Protein AF-A0A7C4GAV4-F1 (afdb_monomer)

Secondary structure (DSSP, 8-state):
-B-S-SSSSSHHHHHHHHHHHHHHHTT-----B-TTTS----STTTHHHHHHHHHHHHHHHHT-

Sequence (64 aa):
MVSPRVSGIGGVAQHVSGLINKLRLRGFVVDVVSVENTFHLPVKGLYNASFAFSSFWKGLFRRV

Foldseek 3Di:
DEDQECDDDDPRNVVNVVVVVVCVVVVDDDDYQYPVPWDFDPDVPRRVVRSVVRSVVVCVVVVD

pLDDT: mean 92.97, std 6.87, range [54.75, 98.44]

Solvent-accessible surface area (backbone atoms only — not comparable to full-atom values): 3778 Å² total; per-residue (Å²): 90,79,42,77,45,55,69,67,91,50,70,65,13,47,55,45,37,51,48,53,49,56,42,44,76,72,70,46,89,80,60,79,48,26,59,92,81,38,65,57,44,96,42,92,89,39,37,65,56,37,31,50,55,41,47,50,54,51,38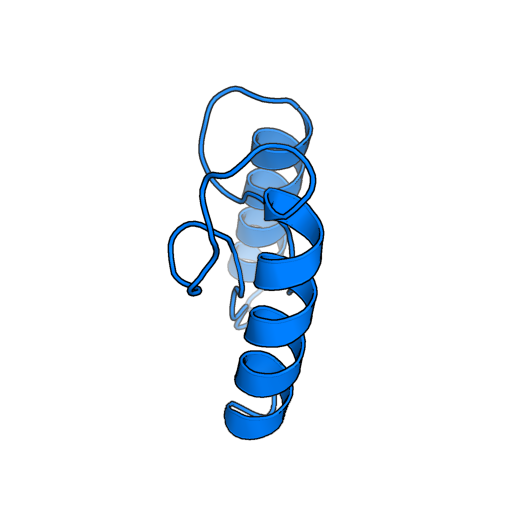,65,76,65,70,110

Structure (mmCIF, N/CA/C/O backbone):
data_AF-A0A7C4GAV4-F1
#
_entry.id   AF-A0A7C4GAV4-F1
#
loop_
_atom_site.group_PDB
_atom_site.id
_atom_site.type_symbol
_atom_site.label_atom_id
_atom_site.label_alt_id
_atom_site.label_comp_id
_atom_site.label_asym_id
_atom_site.label_entity_id
_atom_site.label_seq_id
_atom_site.pdbx_PDB_ins_code
_atom_site.Cartn_x
_atom_sit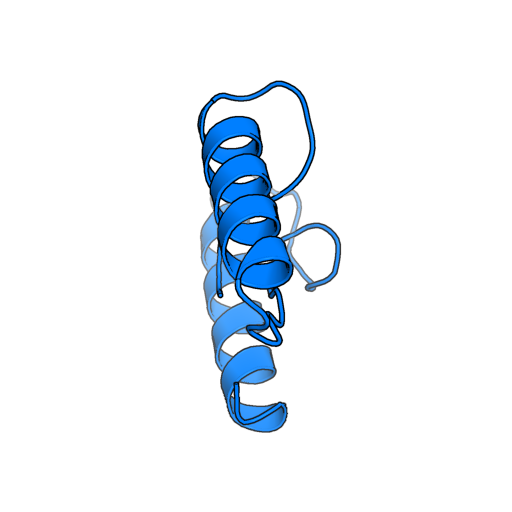e.Cartn_y
_atom_site.Cartn_z
_atom_site.occupancy
_atom_site.B_iso_or_equiv
_atom_site.auth_seq_id
_atom_site.auth_comp_id
_atom_site.auth_asym_id
_atom_site.auth_atom_id
_atom_site.pdbx_PDB_model_num
ATOM 1 N N . MET A 1 1 ? -7.569 3.379 1.370 1.00 90.19 1 MET A N 1
ATOM 2 C CA . MET A 1 1 ? -6.151 3.749 1.608 1.00 90.19 1 MET A CA 1
ATOM 3 C C . MET A 1 1 ? -5.272 3.138 0.524 1.00 90.19 1 MET A C 1
ATOM 5 O O . MET A 1 1 ? -5.394 1.946 0.263 1.00 90.19 1 MET A O 1
ATOM 9 N N . VAL A 1 2 ? -4.393 3.929 -0.098 1.00 93.00 2 VAL A N 1
ATOM 10 C CA . VAL A 1 2 ? -3.422 3.446 -1.097 1.00 93.00 2 VAL A CA 1
ATOM 11 C C . VAL A 1 2 ? -2.017 3.609 -0.522 1.00 93.00 2 VAL A C 1
ATOM 13 O O . VAL A 1 2 ? -1.667 4.697 -0.074 1.00 93.00 2 VAL A O 1
ATOM 16 N N . SER A 1 3 ? -1.228 2.536 -0.490 1.00 93.56 3 SER A N 1
ATOM 17 C CA . SER A 1 3 ? 0.164 2.561 -0.022 1.00 93.56 3 SER A CA 1
ATOM 18 C C . SER A 1 3 ? 0.980 1.500 -0.755 1.00 93.56 3 SER A C 1
ATOM 20 O O . SER A 1 3 ? 0.481 0.386 -0.905 1.00 93.56 3 SER A O 1
ATOM 22 N N . PRO A 1 4 ? 2.240 1.768 -1.150 1.00 89.50 4 PRO A N 1
ATOM 23 C CA . PRO A 1 4 ? 3.094 0.762 -1.777 1.00 89.50 4 PRO A CA 1
ATOM 24 C C . PRO A 1 4 ? 3.245 -0.503 -0.931 1.00 89.50 4 PRO A C 1
ATOM 26 O O . PRO A 1 4 ? 3.273 -1.592 -1.476 1.00 89.50 4 PRO A O 1
ATOM 29 N N . ARG A 1 5 ? 3.298 -0.392 0.397 1.00 92.44 5 ARG A N 1
ATOM 30 C CA . ARG A 1 5 ? 3.394 -1.534 1.317 1.00 92.44 5 ARG A CA 1
ATOM 31 C C . ARG A 1 5 ? 2.522 -1.299 2.534 1.00 92.44 5 ARG A C 1
ATOM 33 O O . ARG A 1 5 ? 2.456 -0.180 3.048 1.00 92.44 5 ARG A O 1
ATOM 40 N N . VAL A 1 6 ? 1.907 -2.367 3.023 1.00 94.50 6 VAL A N 1
ATOM 41 C CA . VAL A 1 6 ? 1.141 -2.361 4.281 1.00 94.50 6 VAL A CA 1
ATOM 42 C C . VAL A 1 6 ? 1.568 -3.467 5.235 1.00 94.50 6 VAL A C 1
ATOM 44 O O . VAL A 1 6 ? 1.055 -3.546 6.343 1.00 94.50 6 VAL A O 1
ATOM 47 N N . SER A 1 7 ? 2.511 -4.312 4.825 1.00 92.25 7 SER A N 1
ATOM 48 C CA . SER A 1 7 ? 3.051 -5.397 5.638 1.00 92.25 7 SER A CA 1
ATOM 49 C C . SER A 1 7 ? 4.582 -5.462 5.556 1.00 92.25 7 SER A C 1
ATOM 51 O O . SER A 1 7 ? 5.202 -5.032 4.574 1.00 92.25 7 SER A O 1
ATOM 53 N N . GLY A 1 8 ? 5.203 -6.004 6.606 1.00 90.94 8 GLY A N 1
ATOM 54 C CA . GLY A 1 8 ? 6.653 -6.175 6.721 1.00 90.94 8 GLY A CA 1
ATOM 55 C C . GLY A 1 8 ? 7.320 -5.252 7.744 1.00 90.94 8 GLY A C 1
ATOM 56 O O . GLY A 1 8 ? 6.664 -4.496 8.455 1.00 90.94 8 GLY A O 1
ATOM 57 N N . ILE A 1 9 ? 8.650 -5.340 7.813 1.00 90.50 9 ILE A N 1
ATOM 58 C CA . ILE A 1 9 ? 9.483 -4.696 8.848 1.00 90.50 9 ILE A CA 1
ATOM 59 C C . ILE A 1 9 ? 9.951 -3.273 8.499 1.00 90.50 9 ILE A C 1
ATOM 61 O O . ILE A 1 9 ? 10.568 -2.612 9.325 1.00 90.50 9 ILE A O 1
ATOM 65 N N . GLY A 1 10 ? 9.691 -2.794 7.279 1.00 90.00 10 GLY A N 1
ATOM 66 C CA . GLY A 1 10 ? 10.101 -1.452 6.855 1.00 90.00 10 GLY A CA 1
ATOM 67 C C . GLY A 1 10 ? 9.245 -0.351 7.488 1.00 90.00 10 GLY A C 1
ATOM 68 O O . GLY A 1 10 ? 8.046 -0.542 7.691 1.00 90.00 10 GLY A O 1
ATOM 69 N N . GLY A 1 11 ? 9.832 0.828 7.725 1.00 94.44 11 GLY A N 1
ATOM 70 C CA . GLY A 1 11 ? 9.165 1.933 8.433 1.00 94.44 11 GLY A CA 1
ATOM 71 C C . GLY A 1 11 ? 7.811 2.336 7.837 1.00 94.44 11 GLY A C 1
ATOM 72 O O . GLY A 1 11 ? 6.824 2.438 8.561 1.00 94.44 11 GLY A O 1
ATOM 73 N N . VAL A 1 12 ? 7.714 2.467 6.507 1.00 92.94 12 VAL A N 1
ATOM 74 C CA . VAL A 1 12 ? 6.436 2.779 5.831 1.00 92.94 12 VAL A CA 1
ATOM 75 C C . VAL A 1 12 ? 5.380 1.703 6.107 1.00 92.94 12 VAL A C 1
ATOM 77 O O . VAL A 1 12 ? 4.248 2.032 6.450 1.00 92.94 12 VAL A O 1
ATOM 80 N N . ALA A 1 13 ? 5.745 0.422 6.018 1.00 94.38 13 ALA A N 1
ATOM 81 C CA . ALA A 1 13 ? 4.816 -0.681 6.251 1.00 94.38 13 ALA A CA 1
ATOM 82 C C . ALA A 1 13 ? 4.314 -0.718 7.706 1.00 94.38 13 ALA A C 1
ATOM 84 O O . ALA A 1 13 ? 3.122 -0.917 7.951 1.00 94.38 13 ALA A O 1
ATOM 85 N N . GLN A 1 14 ? 5.198 -0.469 8.675 1.00 96.25 14 GLN A N 1
ATOM 86 C CA . GLN A 1 14 ? 4.838 -0.422 10.094 1.00 96.25 14 GLN A CA 1
ATOM 87 C C . GLN A 1 14 ? 3.926 0.768 10.419 1.00 96.25 14 GLN A C 1
ATOM 89 O O . GLN A 1 14 ? 2.899 0.599 11.076 1.00 96.25 14 GLN A O 1
ATOM 94 N N . HIS A 1 15 ? 4.241 1.966 9.919 1.00 95.75 15 HIS A N 1
ATOM 95 C CA . HIS A 1 15 ? 3.405 3.144 10.157 1.00 95.75 15 HIS A CA 1
ATOM 96 C C . HIS A 1 15 ? 2.026 3.017 9.504 1.00 95.75 15 HIS A C 1
ATOM 98 O O . HIS A 1 15 ? 1.014 3.321 10.137 1.00 95.75 15 HIS A O 1
ATOM 104 N N . VAL A 1 16 ? 1.971 2.527 8.263 1.00 96.31 16 VAL A N 1
ATOM 10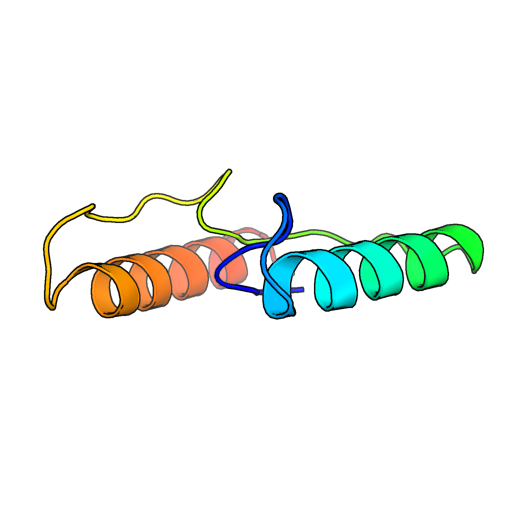5 C CA . VAL A 1 16 ? 0.710 2.352 7.537 1.00 96.31 16 VAL A CA 1
ATOM 106 C C . VAL A 1 16 ? -0.160 1.274 8.184 1.00 96.31 16 VAL A C 1
ATOM 108 O O . VAL A 1 16 ? -1.344 1.518 8.409 1.00 96.31 16 VAL A O 1
ATOM 111 N N . SER A 1 17 ? 0.405 0.120 8.551 1.00 96.12 17 SER A N 1
ATOM 112 C CA . SER A 1 17 ? -0.353 -0.930 9.250 1.00 96.12 17 SER A CA 1
ATOM 113 C C . SER A 1 17 ? -0.865 -0.464 10.615 1.00 96.12 17 SER A C 1
ATOM 115 O O . SER A 1 17 ? -2.032 -0.685 10.945 1.00 96.12 17 SER A O 1
ATOM 117 N N . GLY A 1 18 ? -0.043 0.268 11.376 1.00 96.94 18 GLY A N 1
ATOM 118 C CA . GLY A 1 18 ? -0.451 0.890 12.633 1.00 96.94 18 GLY A CA 1
ATOM 119 C C . GLY A 1 18 ? -1.606 1.879 12.459 1.00 96.94 18 GLY A C 1
ATOM 120 O O . GLY A 1 18 ? -2.545 1.875 13.257 1.00 96.94 18 GLY A O 1
ATOM 121 N N . LEU A 1 19 ? -1.583 2.697 11.401 1.00 97.31 19 LEU A N 1
ATOM 122 C CA . LEU A 1 19 ? -2.675 3.618 11.082 1.00 97.31 19 LEU A CA 1
ATOM 123 C C . LEU A 1 19 ? -3.962 2.871 10.701 1.00 97.31 19 LEU A C 1
ATOM 125 O O . LEU A 1 19 ? -5.018 3.181 11.249 1.00 97.31 19 LEU A O 1
ATOM 129 N N . ILE A 1 20 ? -3.876 1.868 9.820 1.00 96.88 20 ILE A N 1
ATOM 130 C CA . ILE A 1 20 ? -5.023 1.035 9.416 1.00 96.88 20 ILE A CA 1
ATOM 131 C C . ILE A 1 20 ? -5.679 0.402 10.649 1.00 96.88 20 ILE A C 1
ATOM 133 O O . ILE A 1 20 ? -6.899 0.465 10.795 1.00 96.88 20 ILE A O 1
ATOM 137 N N . ASN A 1 21 ? -4.879 -0.146 11.566 1.00 97.38 21 ASN A N 1
ATOM 138 C CA . ASN A 1 21 ? -5.381 -0.741 12.803 1.00 97.38 21 ASN A CA 1
ATOM 139 C C . ASN A 1 21 ? -6.074 0.292 13.697 1.00 97.38 21 ASN A C 1
ATOM 141 O O . ASN A 1 21 ? -7.182 0.044 14.166 1.00 97.38 21 ASN A O 1
ATOM 145 N N . LYS A 1 22 ? -5.477 1.475 13.891 1.00 98.25 22 LYS A N 1
ATOM 146 C CA . LYS A 1 22 ? -6.094 2.554 14.682 1.00 98.25 22 LYS A CA 1
ATOM 147 C C . LYS A 1 22 ? -7.422 3.028 14.092 1.00 98.25 22 LYS A C 1
ATOM 149 O O . LYS A 1 22 ? -8.344 3.319 14.847 1.00 98.25 22 LYS A O 1
ATOM 154 N N . LEU A 1 23 ? -7.532 3.105 12.767 1.00 97.75 23 LEU A N 1
ATOM 155 C CA . LEU A 1 23 ? -8.778 3.472 12.090 1.00 97.75 23 LEU A CA 1
ATOM 156 C C . LEU A 1 23 ? -9.847 2.384 12.258 1.00 97.75 23 LEU A C 1
ATOM 158 O O . LEU A 1 23 ? -10.969 2.689 12.650 1.00 97.75 23 LEU A O 1
ATOM 162 N N . ARG A 1 24 ? -9.491 1.112 12.056 1.00 97.50 24 ARG A N 1
ATOM 163 C CA . ARG A 1 24 ? -10.420 -0.012 12.257 1.00 97.50 24 ARG A CA 1
ATOM 164 C C . ARG A 1 24 ? -10.922 -0.106 13.696 1.00 97.50 24 ARG A C 1
ATOM 166 O O . ARG A 1 24 ? -12.115 -0.283 13.905 1.00 97.50 24 ARG A O 1
ATOM 173 N N . LEU A 1 25 ? -10.046 0.095 14.683 1.00 98.44 25 LEU A N 1
ATOM 174 C CA . LEU A 1 25 ? -10.424 0.136 16.104 1.00 98.44 25 LEU A CA 1
ATOM 175 C C . LEU A 1 25 ? -11.405 1.269 16.436 1.00 98.44 25 LEU A C 1
ATOM 177 O O . LEU A 1 25 ? -12.168 1.156 17.387 1.00 98.44 25 LEU A O 1
ATOM 181 N N . ARG A 1 26 ? -11.406 2.352 15.653 1.00 98.25 26 ARG A N 1
ATOM 182 C CA . ARG A 1 26 ? -12.375 3.452 15.773 1.00 98.25 26 ARG A CA 1
ATOM 183 C C . ARG A 1 26 ? -13.682 3.201 15.007 1.00 98.25 26 ARG A C 1
ATOM 185 O O . ARG A 1 26 ? -14.517 4.094 14.954 1.00 98.25 26 ARG A O 1
ATOM 192 N N . GLY A 1 27 ? -13.859 2.019 14.412 1.00 98.12 27 GLY A N 1
ATOM 193 C CA . GLY A 1 27 ? -15.066 1.636 13.675 1.00 98.12 27 GLY A CA 1
ATOM 194 C C . GLY A 1 27 ? -15.058 1.994 12.187 1.00 98.12 27 GLY A C 1
ATOM 195 O O . GLY A 1 27 ? -16.065 1.794 11.515 1.00 98.12 27 GLY A O 1
ATOM 196 N N . PHE A 1 28 ? -13.946 2.499 11.639 1.00 97.44 28 PHE A N 1
ATOM 197 C CA . PHE A 1 28 ? -13.860 2.790 10.207 1.00 97.44 28 PHE A CA 1
ATOM 198 C C . PHE A 1 28 ? -13.616 1.517 9.390 1.00 97.44 28 PHE A C 1
ATOM 200 O O . PHE A 1 28 ? -12.701 0.738 9.678 1.00 97.44 28 PHE A O 1
ATOM 207 N N . VAL A 1 29 ? -14.375 1.348 8.305 1.00 95.00 29 VAL A N 1
ATOM 208 C CA . VAL A 1 29 ? -14.066 0.360 7.265 1.00 95.00 29 VAL A CA 1
ATOM 209 C C . VAL A 1 29 ? -12.922 0.911 6.419 1.00 95.00 29 VAL A C 1
ATOM 211 O O . VAL A 1 29 ? -13.034 1.975 5.817 1.00 95.00 29 VAL A O 1
ATOM 214 N N . VAL A 1 30 ? -11.792 0.203 6.409 1.00 94.12 30 VAL A N 1
ATOM 215 C CA . VAL A 1 30 ? -10.590 0.626 5.681 1.00 94.12 30 VAL A CA 1
ATOM 216 C C . VAL A 1 30 ? -10.217 -0.421 4.648 1.00 94.12 30 VAL A C 1
ATOM 218 O O . VAL A 1 30 ? -9.619 -1.454 4.982 1.00 94.12 30 VAL A O 1
ATOM 221 N N . ASP A 1 31 ? -10.520 -0.097 3.394 1.00 93.44 31 ASP A N 1
ATOM 222 C CA . ASP A 1 31 ? -10.025 -0.807 2.223 1.00 93.44 31 ASP A CA 1
ATOM 223 C C . ASP A 1 31 ? -8.605 -0.379 1.868 1.00 93.44 31 ASP A C 1
ATOM 225 O O . ASP A 1 31 ? -8.209 0.785 2.010 1.00 93.44 31 ASP A O 1
ATOM 229 N N . VAL A 1 32 ? -7.820 -1.345 1.397 1.00 93.69 32 VAL A N 1
ATOM 230 C CA . VAL A 1 32 ? -6.384 -1.180 1.179 1.00 93.69 32 VAL A CA 1
ATOM 231 C C . VAL A 1 32 ? -6.003 -1.620 -0.227 1.00 93.69 32 VAL A C 1
ATOM 233 O O . VAL A 1 32 ? -6.280 -2.748 -0.640 1.00 93.69 32 VAL A O 1
ATOM 236 N N . VAL A 1 33 ? -5.316 -0.733 -0.942 1.00 95.06 33 VAL A N 1
ATOM 237 C CA . VAL A 1 33 ? -4.662 -1.008 -2.223 1.00 95.06 33 VAL A CA 1
ATOM 238 C C . VAL A 1 33 ? -3.155 -0.922 -2.008 1.00 95.06 33 VAL A C 1
ATOM 240 O O . VAL A 1 33 ? -2.638 0.138 -1.650 1.00 95.06 33 VAL A O 1
ATOM 243 N N . SER A 1 34 ? -2.464 -2.043 -2.198 1.00 94.69 34 SER A N 1
ATOM 244 C CA . SER A 1 34 ? -1.022 -2.159 -1.963 1.00 94.69 34 SER A CA 1
ATOM 245 C C . SER A 1 34 ? -0.373 -3.227 -2.838 1.00 94.69 34 SER A C 1
ATOM 247 O O . SER A 1 34 ? -1.088 -3.967 -3.521 1.00 94.69 34 SER A O 1
ATOM 249 N N . VAL A 1 35 ? 0.964 -3.304 -2.861 1.00 93.94 35 VAL A N 1
ATOM 250 C CA . VAL A 1 35 ? 1.689 -4.288 -3.695 1.00 93.94 35 VAL A CA 1
ATOM 251 C C . VAL A 1 35 ? 1.352 -5.732 -3.328 1.00 93.94 35 VAL A C 1
ATOM 253 O O . VAL A 1 35 ? 1.454 -6.613 -4.172 1.00 93.94 35 VAL A O 1
ATOM 256 N N . GLU A 1 36 ? 0.898 -5.981 -2.097 1.00 92.50 36 GLU A N 1
ATOM 257 C CA . GLU A 1 36 ? 0.461 -7.299 -1.631 1.00 92.50 36 GLU A CA 1
ATOM 258 C C . GLU A 1 36 ? -0.811 -7.794 -2.333 1.00 92.50 36 GLU A C 1
ATOM 260 O O . GLU A 1 36 ? -1.056 -8.995 -2.385 1.00 92.50 36 GLU A O 1
ATOM 265 N N . ASN A 1 37 ? -1.643 -6.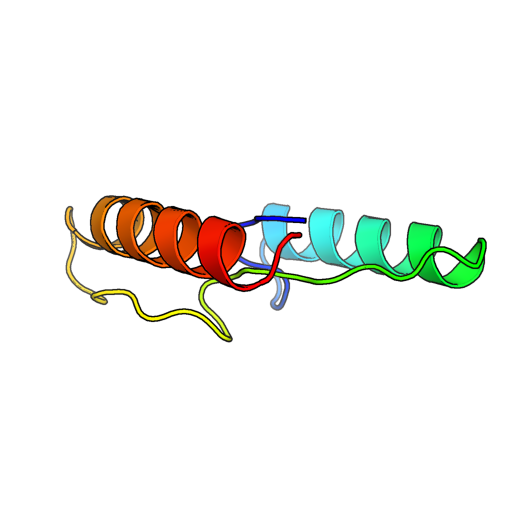890 -2.859 1.00 93.56 37 ASN A N 1
ATOM 266 C CA . ASN A 1 37 ? -2.926 -7.253 -3.466 1.00 93.56 37 ASN A CA 1
ATOM 267 C C . ASN A 1 37 ? -3.167 -6.622 -4.844 1.00 93.56 37 ASN A C 1
ATOM 269 O O . ASN A 1 37 ? -4.257 -6.761 -5.404 1.00 93.56 37 ASN A O 1
ATOM 273 N N . THR A 1 38 ? -2.191 -5.894 -5.379 1.00 94.69 38 THR A N 1
ATOM 274 C CA . THR A 1 38 ? -2.300 -5.137 -6.627 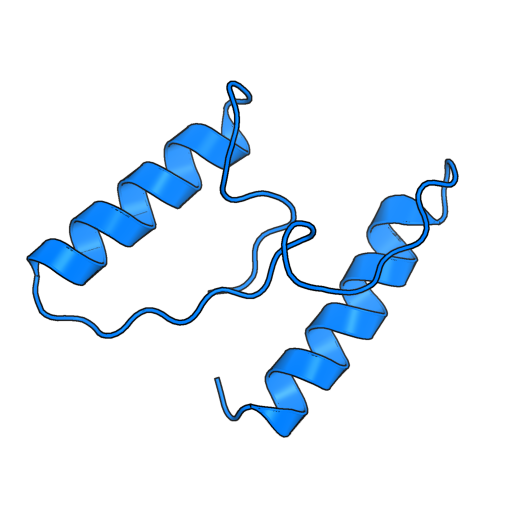1.00 94.69 38 THR A CA 1
ATOM 275 C C . THR A 1 38 ? -1.155 -5.520 -7.539 1.00 94.69 38 THR A C 1
ATOM 277 O O . THR A 1 38 ? 0.000 -5.596 -7.113 1.00 94.69 38 THR A O 1
ATOM 280 N N . PHE A 1 39 ? -1.492 -5.756 -8.804 1.00 94.25 39 PHE A N 1
ATOM 281 C CA . PHE A 1 39 ? -0.509 -6.068 -9.824 1.00 94.25 39 PHE A CA 1
ATOM 282 C C . PHE A 1 39 ? 0.571 -4.980 -9.893 1.00 94.25 39 PHE A C 1
ATOM 284 O O . PHE A 1 39 ? 0.285 -3.787 -9.796 1.00 94.25 39 PHE A O 1
ATOM 291 N N . HIS A 1 40 ? 1.818 -5.410 -10.028 1.00 95.00 40 HIS A N 1
ATOM 292 C CA . HIS A 1 40 ? 2.978 -4.559 -10.244 1.00 95.00 40 HIS A CA 1
ATOM 293 C C . HIS A 1 40 ? 4.099 -5.411 -10.845 1.00 95.00 40 HIS A C 1
ATOM 295 O O . HIS A 1 40 ? 4.122 -6.633 -10.693 1.00 95.00 40 HIS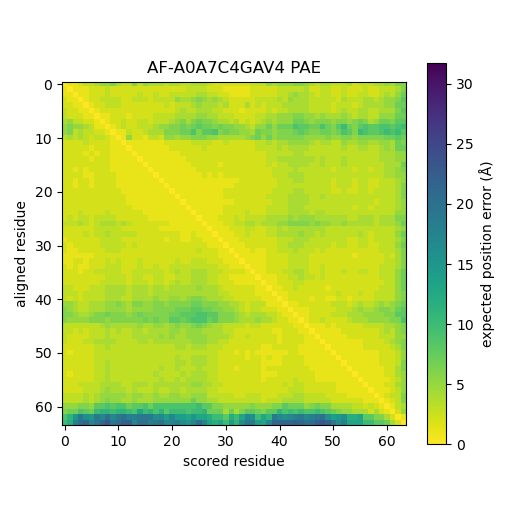 A O 1
ATOM 301 N N . LEU A 1 41 ? 5.035 -4.765 -11.530 1.00 96.19 41 LEU A N 1
ATOM 302 C CA . LEU A 1 41 ? 6.181 -5.413 -12.151 1.00 96.19 41 LEU A CA 1
ATOM 303 C C . LEU A 1 41 ? 7.393 -5.306 -11.216 1.00 96.19 41 LEU A C 1
ATOM 305 O O . LEU A 1 41 ? 7.840 -4.188 -10.951 1.00 96.19 41 LEU A O 1
ATOM 309 N N . PRO A 1 42 ? 7.979 -6.425 -10.747 1.00 91.38 42 PRO A N 1
ATOM 310 C CA . PRO A 1 42 ? 9.140 -6.424 -9.857 1.00 91.38 42 PRO A CA 1
ATOM 311 C C . PRO A 1 42 ? 10.460 -6.111 -10.592 1.00 91.38 42 PRO A C 1
ATOM 313 O O . PRO A 1 42 ? 11.479 -6.758 -10.373 1.00 91.38 42 PRO A O 1
ATOM 316 N N . VAL A 1 43 ? 10.452 -5.115 -11.484 1.00 95.62 43 VAL A N 1
ATOM 317 C CA . VAL A 1 43 ? 11.599 -4.699 -12.302 1.00 95.62 43 VAL A CA 1
ATOM 318 C C . VAL A 1 43 ? 12.055 -3.311 -11.860 1.00 95.62 43 VAL A C 1
ATOM 320 O O . VAL A 1 43 ? 11.240 -2.399 -11.685 1.00 95.62 43 VAL A O 1
ATOM 323 N N . LYS A 1 44 ? 13.370 -3.131 -11.677 1.00 91.06 44 LYS A N 1
ATOM 324 C CA . LYS A 1 44 ? 13.964 -1.840 -11.295 1.00 91.06 44 LYS A CA 1
ATOM 325 C C . LYS A 1 44 ? 13.523 -0.749 -12.281 1.00 91.06 44 LYS A C 1
ATOM 327 O O . LYS A 1 44 ? 13.578 -0.943 -13.488 1.00 91.06 44 LYS A O 1
ATOM 332 N N . GLY A 1 45 ? 13.053 0.384 -11.760 1.00 91.62 45 GLY A N 1
ATOM 333 C CA . GLY A 1 45 ? 12.502 1.489 -12.559 1.00 91.62 45 GLY A CA 1
ATOM 334 C C . GLY A 1 45 ? 11.013 1.350 -12.902 1.00 91.62 45 GLY A C 1
ATOM 335 O O . GLY A 1 45 ? 10.311 2.355 -12.930 1.00 91.62 45 GLY A O 1
ATOM 336 N N . LEU A 1 46 ? 10.492 0.128 -13.058 1.00 95.06 46 LEU A N 1
ATOM 337 C CA . LEU A 1 46 ? 9.067 -0.111 -13.331 1.00 95.06 46 LEU A CA 1
ATOM 338 C C . LEU A 1 46 ? 8.245 -0.411 -12.078 1.00 95.06 46 LEU A C 1
ATOM 340 O O . LEU A 1 46 ? 7.023 -0.281 -12.125 1.00 95.06 46 LEU A O 1
ATOM 344 N N . TYR A 1 47 ? 8.889 -0.768 -10.963 1.00 92.56 47 TYR A N 1
ATOM 345 C CA . TYR A 1 47 ? 8.216 -1.137 -9.713 1.00 92.56 47 TYR A CA 1
ATOM 346 C C . TYR A 1 47 ? 7.143 -0.123 -9.300 1.00 92.56 47 TYR A C 1
ATOM 348 O O . TYR A 1 47 ? 5.963 -0.452 -9.191 1.00 92.56 47 TYR A O 1
ATOM 356 N N . ASN A 1 48 ? 7.538 1.143 -9.167 1.00 92.50 48 ASN A N 1
ATOM 357 C CA . ASN A 1 48 ? 6.636 2.198 -8.713 1.00 92.50 48 ASN A CA 1
ATOM 358 C C . ASN A 1 48 ? 5.622 2.593 -9.792 1.00 92.50 48 ASN A C 1
ATOM 360 O O . ASN A 1 48 ? 4.452 2.786 -9.480 1.00 92.50 48 ASN A O 1
ATOM 364 N N . ALA A 1 49 ? 6.051 2.688 -11.055 1.00 94.94 49 ALA A N 1
ATOM 365 C CA . ALA A 1 49 ? 5.186 3.111 -12.155 1.00 94.94 49 ALA A CA 1
ATOM 366 C C . ALA A 1 49 ? 4.061 2.097 -12.424 1.00 94.94 49 ALA A C 1
ATOM 368 O O . ALA A 1 49 ? 2.892 2.467 -12.526 1.00 94.94 49 ALA A O 1
ATOM 369 N N . SER A 1 50 ? 4.402 0.807 -12.467 1.00 96.31 50 SER A N 1
ATOM 370 C CA . SER A 1 50 ? 3.430 -0.275 -12.658 1.00 96.31 50 SER A CA 1
ATOM 371 C C . SER A 1 50 ? 2.451 -0.391 -11.486 1.00 96.31 50 SER A C 1
ATOM 373 O O . SER A 1 50 ? 1.256 -0.597 -11.711 1.00 96.31 50 SER A O 1
ATOM 375 N N . PHE A 1 51 ? 2.920 -0.192 -10.249 1.00 95.69 51 PHE A N 1
ATOM 376 C CA . PHE A 1 51 ? 2.046 -0.121 -9.081 1.00 95.69 51 PHE A CA 1
ATOM 377 C C . PHE A 1 51 ? 1.124 1.105 -9.130 1.00 95.69 51 PHE A C 1
ATOM 379 O O . PHE A 1 51 ? -0.073 0.976 -8.878 1.00 95.69 51 PHE A O 1
ATOM 386 N N . ALA A 1 52 ? 1.641 2.287 -9.480 1.00 94.81 52 ALA A N 1
ATOM 387 C CA . ALA A 1 52 ? 0.848 3.513 -9.576 1.00 94.81 52 ALA A CA 1
ATOM 388 C C . ALA A 1 52 ? -0.283 3.375 -10.607 1.00 94.81 52 ALA A C 1
ATOM 390 O O . ALA A 1 52 ? -1.440 3.640 -10.292 1.00 94.81 52 ALA A O 1
ATOM 391 N N . PHE A 1 53 ? 0.027 2.868 -11.802 1.00 96.19 53 PHE A N 1
ATOM 392 C CA . PHE A 1 53 ? -0.975 2.602 -12.834 1.00 96.19 53 PHE A CA 1
ATOM 393 C C . PHE A 1 53 ? -2.035 1.600 -12.356 1.00 96.19 53 PHE A C 1
ATOM 395 O O . PHE A 1 53 ? -3.234 1.866 -12.423 1.00 96.19 53 PHE A O 1
ATOM 402 N N . SER A 1 54 ? -1.607 0.460 -11.812 1.00 95.50 54 SER A N 1
ATOM 403 C CA . SER A 1 54 ? -2.530 -0.601 -11.389 1.00 95.50 54 SER A CA 1
ATOM 404 C C . SER A 1 54 ? -3.395 -0.185 -10.194 1.00 95.50 54 SER A C 1
ATOM 406 O O . SER A 1 54 ? -4.575 -0.529 -10.131 1.00 95.50 54 SER A O 1
ATOM 408 N N . SER A 1 55 ? -2.832 0.575 -9.251 1.00 95.06 55 SER A N 1
ATOM 409 C CA . SER A 1 55 ? -3.559 1.092 -8.086 1.00 95.06 55 SER A CA 1
ATOM 410 C C . SER A 1 55 ? -4.561 2.180 -8.460 1.00 95.06 55 SER A C 1
ATOM 412 O O . SER A 1 55 ? -5.656 2.177 -7.900 1.00 95.06 55 SER A O 1
ATOM 414 N N . PHE A 1 56 ? -4.246 3.036 -9.439 1.00 94.38 56 PHE A N 1
ATOM 415 C CA . PHE A 1 56 ? -5.188 4.009 -9.994 1.00 94.38 56 PHE A CA 1
ATOM 416 C C . PHE A 1 56 ? -6.442 3.314 -10.535 1.00 94.38 56 PHE A C 1
ATOM 418 O O . PHE A 1 56 ? -7.550 3.593 -10.077 1.00 94.38 56 PHE A O 1
ATOM 425 N N . TRP A 1 57 ? -6.272 2.341 -11.435 1.00 94.56 57 TRP A N 1
ATOM 426 C CA . TRP A 1 57 ? -7.406 1.607 -12.001 1.00 94.56 57 TRP A CA 1
ATOM 427 C C . TRP A 1 57 ? -8.176 0.829 -10.941 1.00 94.56 57 TRP A C 1
ATOM 429 O O . TRP A 1 57 ? -9.402 0.884 -10.891 1.00 94.56 57 TRP A O 1
ATOM 439 N N . LYS A 1 58 ? -7.471 0.132 -10.045 1.00 92.12 58 LYS A N 1
ATOM 440 C CA . LYS A 1 58 ? -8.114 -0.629 -8.973 1.00 92.12 58 LYS A CA 1
ATOM 441 C C . LYS A 1 58 ? -8.920 0.264 -8.028 1.00 92.12 58 LYS A C 1
ATOM 443 O O . LYS A 1 58 ? -10.003 -0.143 -7.614 1.00 92.12 58 LYS A O 1
ATOM 448 N N . GLY A 1 59 ? -8.412 1.452 -7.701 1.00 91.12 59 GLY A N 1
ATOM 449 C CA . GLY A 1 59 ? -9.133 2.456 -6.918 1.00 91.12 59 GLY A CA 1
ATOM 450 C C . GLY A 1 59 ? -10.382 2.950 -7.644 1.00 91.12 59 GLY A C 1
ATOM 451 O O . GLY A 1 59 ? -11.462 2.957 -7.057 1.00 91.12 59 GLY A O 1
ATOM 452 N N . LEU A 1 60 ? -10.252 3.251 -8.940 1.00 90.44 60 LEU A N 1
ATOM 453 C CA . LEU A 1 60 ? -11.356 3.715 -9.780 1.00 90.44 60 LEU A CA 1
ATOM 454 C C . LEU A 1 60 ? -12.502 2.690 -9.861 1.00 90.44 60 LE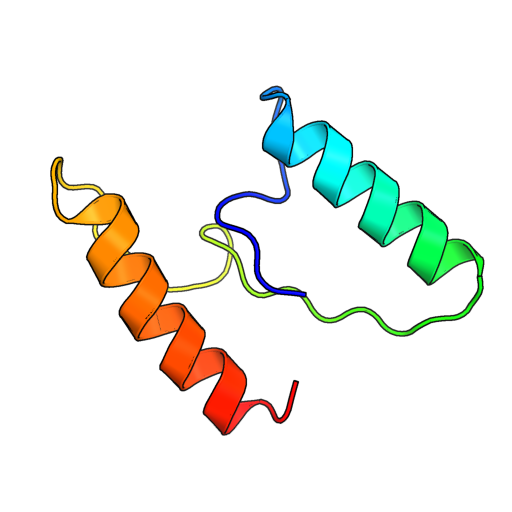U A C 1
ATOM 456 O O . LEU A 1 60 ? -13.662 3.051 -9.683 1.00 90.44 60 LEU A O 1
ATOM 460 N N . PHE A 1 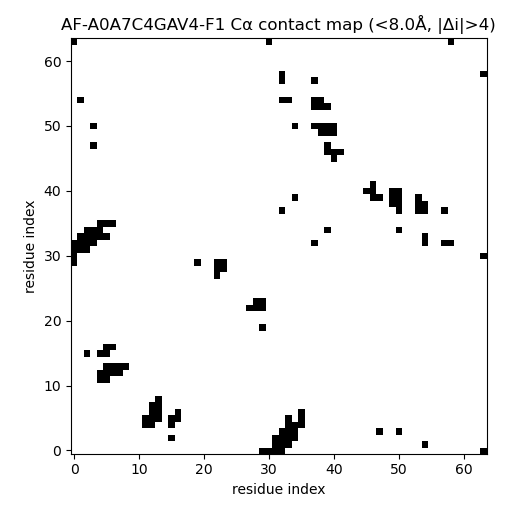61 ? -12.193 1.404 -10.073 1.00 86.88 61 PHE A N 1
ATOM 461 C CA . PHE A 1 61 ? -13.214 0.351 -10.186 1.00 86.88 61 PHE A CA 1
ATOM 462 C C . PHE A 1 61 ? -13.825 -0.068 -8.8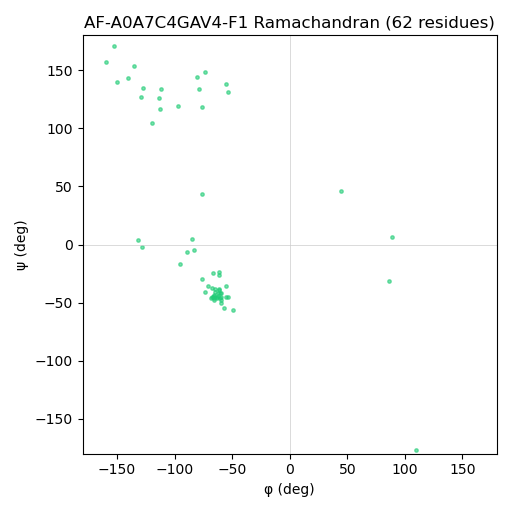47 1.00 86.88 61 PHE A C 1
ATOM 464 O O . PHE A 1 61 ? -14.981 -0.484 -8.811 1.00 86.88 61 PHE A O 1
ATOM 471 N N . ARG A 1 62 ? -13.074 0.022 -7.744 1.00 81.75 62 ARG A N 1
ATOM 472 C CA . ARG A 1 62 ? -13.574 -0.362 -6.415 1.00 81.75 62 ARG A CA 1
ATOM 473 C C . ARG A 1 62 ? -14.390 0.727 -5.718 1.00 81.75 62 ARG A C 1
ATOM 475 O O . ARG A 1 62 ? -14.932 0.432 -4.661 1.00 81.75 62 ARG A O 1
ATOM 482 N N . ARG A 1 63 ? -14.500 1.936 -6.294 1.00 62.12 63 ARG A N 1
ATOM 483 C CA . ARG A 1 63 ? -15.073 3.123 -5.625 1.00 62.12 63 ARG A CA 1
ATOM 484 C C . ARG A 1 63 ? -14.546 3.263 -4.185 1.00 62.12 63 ARG A C 1
ATOM 486 O O . ARG A 1 63 ? -15.333 3.433 -3.258 1.00 62.12 63 ARG A O 1
ATOM 493 N N . VAL A 1 64 ? -13.228 3.102 -4.013 1.00 54.75 64 VAL A N 1
ATOM 494 C CA . VAL A 1 64 ? -12.553 3.414 -2.737 1.00 54.75 64 VAL A CA 1
ATOM 495 C C . VAL A 1 64 ? -12.654 4.909 -2.469 1.00 54.75 64 VAL A C 1
ATOM 497 O O . VAL A 1 64 ? -12.573 5.669 -3.460 1.00 54.75 64 VAL A O 1
#

Radius of gyration: 12.42 Å; Cα contacts (8 Å, |Δi|>4): 72; chains: 1; bounding box: 29×11×29 Å

Mean predicted aligned error: 3.36 Å